Protein AF-A0A9J5ZIF2-F1 (afdb_monomer_lite)

Structure (mmCIF, N/CA/C/O backbone):
data_AF-A0A9J5ZIF2-F1
#
_entry.id   AF-A0A9J5ZIF2-F1
#
loop_
_atom_site.group_PDB
_atom_site.id
_atom_site.type_symbol
_atom_site.label_atom_id
_atom_site.l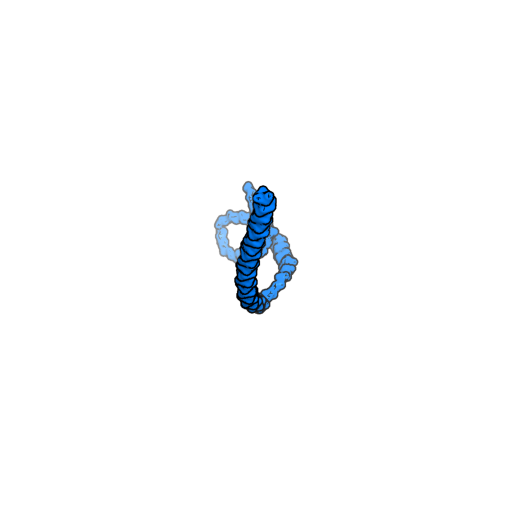abel_alt_id
_atom_site.label_comp_id
_atom_site.label_asym_id
_atom_site.label_entity_id
_atom_site.label_seq_id
_atom_site.pdbx_PDB_ins_code
_atom_site.Cartn_x
_atom_site.Cartn_y
_atom_site.Cartn_z
_atom_site.occupancy
_atom_site.B_iso_or_equiv
_atom_site.auth_seq_id
_atom_site.auth_comp_id
_atom_site.auth_asym_id
_atom_site.auth_atom_id
_atom_site.pdbx_PDB_model_num
ATOM 1 N N . MET A 1 1 ? -7.910 7.123 -54.414 1.00 37.56 1 MET A N 1
ATOM 2 C CA . MET A 1 1 ? -7.337 6.297 -53.331 1.00 37.56 1 MET A CA 1
ATOM 3 C C . MET A 1 1 ? -6.505 7.218 -52.455 1.00 37.56 1 MET A C 1
ATOM 5 O O . MET A 1 1 ? -5.539 7.770 -52.962 1.00 37.56 1 MET A O 1
ATOM 9 N N . ASN A 1 2 ? -6.906 7.454 -51.202 1.00 44.38 2 ASN A N 1
ATOM 10 C CA . ASN A 1 2 ? -6.062 8.171 -50.242 1.00 44.38 2 ASN A CA 1
ATOM 11 C C . ASN A 1 2 ? -4.959 7.213 -49.794 1.00 44.38 2 ASN A C 1
ATOM 13 O O . ASN A 1 2 ? -5.223 6.250 -49.080 1.00 44.38 2 ASN A O 1
ATOM 17 N N . MET A 1 3 ? -3.740 7.447 -50.268 1.00 46.25 3 MET A N 1
ATOM 18 C CA . MET A 1 3 ? -2.561 6.752 -49.776 1.00 46.25 3 MET A CA 1
ATOM 19 C C . MET A 1 3 ? -2.287 7.286 -48.367 1.00 46.25 3 MET A C 1
ATOM 21 O O . MET A 1 3 ? -2.096 8.488 -48.195 1.00 46.25 3 MET A O 1
ATOM 25 N N . PHE A 1 4 ? -2.328 6.427 -47.349 1.00 51.62 4 PHE A N 1
ATOM 26 C CA . PHE A 1 4 ? -1.866 6.798 -46.014 1.00 51.62 4 PHE A CA 1
ATOM 27 C C . PHE A 1 4 ? -0.354 7.001 -46.090 1.00 51.62 4 PHE A C 1
ATOM 29 O O . PHE A 1 4 ? 0.420 6.047 -46.037 1.00 51.62 4 PHE A O 1
ATOM 36 N N . THR A 1 5 ? 0.073 8.243 -46.295 1.00 53.16 5 THR A N 1
ATOM 37 C CA . THR A 1 5 ? 1.491 8.582 -46.335 1.00 53.16 5 THR A CA 1
ATOM 38 C C . THR A 1 5 ? 2.038 8.468 -44.919 1.00 53.16 5 THR A C 1
ATOM 40 O O . THR A 1 5 ? 1.765 9.310 -44.066 1.00 53.16 5 THR A O 1
ATOM 43 N N . ILE A 1 6 ? 2.788 7.401 -44.650 1.00 60.41 6 ILE A N 1
ATOM 44 C CA . ILE A 1 6 ? 3.542 7.263 -43.404 1.00 60.41 6 ILE A CA 1
ATOM 45 C C . ILE A 1 6 ? 4.641 8.331 -43.429 1.00 60.41 6 ILE A C 1
ATOM 47 O O . ILE A 1 6 ? 5.605 8.226 -44.187 1.00 60.41 6 ILE A O 1
ATOM 51 N N . THR A 1 7 ? 4.465 9.391 -42.643 1.00 67.44 7 THR A N 1
ATOM 52 C CA . THR A 1 7 ? 5.456 10.460 -42.490 1.00 67.44 7 THR A CA 1
ATOM 53 C C . THR A 1 7 ? 6.523 10.055 -41.473 1.00 67.44 7 THR A C 1
ATOM 55 O O . THR A 1 7 ? 6.299 9.196 -40.619 1.00 67.44 7 THR A O 1
ATOM 58 N N . ALA A 1 8 ? 7.693 10.696 -41.536 1.00 65.31 8 ALA A N 1
ATOM 59 C CA . ALA A 1 8 ? 8.746 10.521 -40.532 1.00 65.31 8 ALA A CA 1
ATOM 60 C C . ALA A 1 8 ? 8.245 10.772 -39.105 1.00 65.31 8 ALA A C 1
ATOM 62 O O . ALA A 1 8 ? 8.640 10.060 -38.186 1.00 65.31 8 ALA A O 1
ATOM 63 N N . ASP A 1 9 ? 7.368 11.761 -38.927 1.00 68.56 9 ASP A N 1
ATOM 64 C CA . ASP A 1 9 ? 6.835 12.113 -37.614 1.00 68.56 9 ASP A CA 1
ATOM 65 C C . ASP A 1 9 ? 5.982 10.974 -37.031 1.00 68.56 9 ASP A C 1
ATOM 67 O O . ASP A 1 9 ? 6.177 10.616 -35.870 1.00 68.56 9 ASP A O 1
ATOM 71 N N . ASN A 1 10 ? 5.161 10.312 -37.855 1.00 75.62 10 ASN A N 1
ATOM 72 C CA . ASN A 1 10 ? 4.365 9.155 -37.430 1.00 75.62 10 ASN A CA 1
ATOM 73 C C . ASN A 1 10 ? 5.257 7.962 -37.030 1.00 75.62 10 ASN A C 1
ATOM 75 O O . ASN A 1 10 ? 4.963 7.249 -36.075 1.00 75.62 10 ASN A O 1
ATOM 79 N N . VAL A 1 11 ? 6.373 7.743 -37.738 1.00 73.81 11 VAL A N 1
ATOM 80 C CA . VAL A 1 11 ? 7.336 6.672 -37.409 1.00 73.81 11 VAL A CA 1
ATOM 81 C C . VAL A 1 11 ? 8.081 6.975 -36.107 1.00 73.81 11 VAL A C 1
ATOM 83 O O . VAL A 1 11 ? 8.293 6.075 -35.299 1.00 73.81 11 VAL A O 1
ATOM 86 N N . ILE A 1 12 ? 8.459 8.235 -35.870 1.00 75.31 12 ILE A N 1
ATOM 87 C CA . ILE A 1 12 ? 9.118 8.658 -34.624 1.00 75.31 12 ILE A CA 1
ATOM 88 C C . ILE A 1 12 ? 8.183 8.486 -33.427 1.00 75.31 12 ILE A C 1
ATOM 90 O O . ILE A 1 12 ? 8.639 8.073 -32.364 1.00 75.31 12 ILE A O 1
ATOM 94 N N . GLU A 1 13 ? 6.905 8.829 -33.579 1.00 75.44 13 GLU A N 1
ATOM 95 C CA . GLU A 1 13 ? 5.902 8.677 -32.524 1.00 75.44 13 GLU A CA 1
ATOM 96 C C . GLU A 1 13 ? 5.736 7.205 -32.130 1.00 75.44 13 GLU A C 1
ATOM 98 O O . GLU A 1 13 ? 5.924 6.866 -30.964 1.00 75.44 13 GLU A O 1
ATOM 103 N N . LEU A 1 14 ? 5.569 6.315 -33.113 1.00 76.31 14 LEU A N 1
ATOM 104 C CA . LEU A 1 14 ? 5.506 4.870 -32.877 1.00 76.31 14 LEU A CA 1
ATOM 105 C C . LEU A 1 14 ? 6.790 4.322 -32.229 1.00 76.31 14 LEU A C 1
ATOM 107 O O . LEU A 1 14 ? 6.727 3.516 -31.306 1.00 76.31 14 LEU A O 1
ATOM 111 N N . LEU A 1 15 ? 7.972 4.781 -32.653 1.00 78.88 15 LEU A N 1
ATOM 112 C CA . LEU A 1 15 ? 9.259 4.331 -32.098 1.00 78.88 15 LEU A CA 1
ATOM 113 C C . LEU A 1 15 ? 9.547 4.829 -30.673 1.00 78.88 15 LEU A C 1
ATOM 115 O O . LEU A 1 15 ? 10.507 4.351 -30.061 1.00 78.88 15 LEU A O 1
ATOM 119 N N . LYS A 1 16 ? 8.774 5.787 -30.148 1.00 76.38 16 LYS A N 1
ATOM 120 C CA . LYS A 1 16 ? 8.827 6.174 -28.728 1.00 76.38 16 LYS A CA 1
ATOM 121 C C . LYS A 1 16 ? 8.012 5.241 -27.841 1.00 76.38 16 LYS A C 1
ATOM 123 O O . LYS A 1 16 ? 8.355 5.086 -26.676 1.00 76.38 16 LYS A O 1
ATOM 128 N N . GLU A 1 17 ? 6.954 4.642 -28.379 1.00 78.25 17 GLU A N 1
ATOM 129 C CA . GLU A 1 17 ? 6.082 3.720 -27.643 1.00 78.25 17 GLU A CA 1
ATOM 130 C C . GLU A 1 17 ? 6.654 2.294 -27.575 1.00 78.25 17 GLU A C 1
ATOM 132 O O . GLU A 1 17 ? 6.253 1.498 -26.727 1.00 78.25 17 GLU A O 1
ATOM 137 N N . VAL A 1 18 ? 7.634 1.964 -28.426 1.00 78.69 18 VAL A N 1
ATOM 138 C CA . VAL A 1 18 ? 8.348 0.679 -28.380 1.00 78.69 18 VAL A CA 1
ATOM 139 C C . VAL A 1 18 ? 9.359 0.674 -27.230 1.00 78.69 18 VAL A C 1
ATOM 141 O O . VAL A 1 18 ? 10.421 1.290 -27.315 1.00 78.69 18 VAL A O 1
ATOM 144 N N . THR A 1 19 ? 9.044 -0.070 -26.169 1.00 78.06 19 THR A N 1
ATOM 145 C CA . THR A 1 19 ? 9.886 -0.219 -24.969 1.00 78.06 19 THR A CA 1
ATOM 146 C C . THR A 1 19 ? 11.040 -1.214 -25.139 1.00 78.06 19 THR A C 1
ATOM 148 O O . THR A 1 19 ? 12.079 -1.061 -24.499 1.00 78.06 19 THR A O 1
ATOM 151 N N . ASP A 1 20 ? 10.901 -2.217 -26.012 1.00 83.75 20 ASP A N 1
ATOM 152 C CA . ASP A 1 20 ? 11.969 -3.175 -26.327 1.00 83.75 20 ASP A CA 1
ATOM 153 C C . ASP A 1 20 ? 12.996 -2.545 -27.280 1.00 83.75 20 ASP A C 1
ATOM 155 O O . ASP A 1 20 ? 12.731 -2.325 -28.466 1.00 83.75 20 ASP A O 1
ATOM 159 N N . ASN A 1 21 ? 14.202 -2.299 -26.767 1.00 79.88 21 ASN A N 1
ATOM 160 C CA . ASN A 1 21 ? 15.270 -1.667 -27.532 1.00 79.88 21 ASN A CA 1
ATOM 161 C C . ASN A 1 21 ? 15.778 -2.540 -28.698 1.00 79.88 21 ASN A C 1
ATOM 163 O O . ASN A 1 21 ? 16.152 -2.010 -29.739 1.00 79.88 21 ASN A O 1
ATOM 167 N N . THR A 1 22 ? 15.737 -3.871 -28.583 1.00 80.44 22 THR A N 1
ATOM 168 C CA . THR A 1 22 ? 16.138 -4.786 -29.669 1.00 80.44 22 THR A CA 1
ATOM 169 C C . THR A 1 22 ? 15.124 -4.753 -30.806 1.00 80.44 22 THR A C 1
ATOM 171 O O . THR A 1 22 ? 15.493 -4.742 -31.983 1.00 80.44 22 THR A O 1
ATOM 174 N N . LEU A 1 23 ? 13.834 -4.729 -30.470 1.00 80.88 23 LEU A N 1
ATOM 175 C CA . LEU A 1 23 ? 12.762 -4.590 -31.451 1.00 80.88 23 LEU A CA 1
ATOM 176 C C . LEU A 1 23 ? 12.806 -3.213 -32.126 1.00 80.88 23 LEU A C 1
ATOM 178 O O . LEU A 1 23 ? 12.692 -3.124 -33.348 1.00 80.88 23 LEU A O 1
ATOM 182 N N . ARG A 1 24 ? 13.041 -2.156 -31.344 1.00 82.62 24 ARG A N 1
ATOM 183 C CA . ARG A 1 24 ? 13.204 -0.779 -31.826 1.00 82.62 24 ARG A CA 1
ATOM 184 C C . ARG A 1 24 ? 14.343 -0.662 -32.841 1.00 82.62 24 ARG A C 1
ATOM 186 O O . ARG A 1 24 ? 14.127 -0.138 -33.932 1.00 82.62 24 ARG A O 1
ATOM 193 N N . GLU A 1 25 ? 15.509 -1.229 -32.539 1.00 76.31 25 GLU A N 1
ATOM 194 C CA . GLU A 1 25 ? 16.654 -1.275 -33.459 1.00 76.31 25 GLU A CA 1
ATOM 195 C C . GLU A 1 25 ? 16.358 -2.089 -34.725 1.00 76.31 25 GLU A C 1
ATOM 197 O O . GLU A 1 25 ? 16.703 -1.666 -35.827 1.00 76.31 25 GLU A O 1
ATOM 202 N N . LYS A 1 26 ? 15.645 -3.219 -34.618 1.00 76.88 26 LYS A N 1
ATOM 203 C CA . LYS A 1 26 ? 15.215 -3.998 -35.795 1.00 76.88 26 LYS A CA 1
ATOM 204 C C . LYS A 1 26 ? 14.271 -3.213 -36.704 1.00 76.88 26 LYS A C 1
ATOM 206 O O . LYS A 1 26 ? 14.391 -3.314 -37.921 1.00 76.88 26 LYS A O 1
ATOM 211 N N . ILE A 1 27 ? 13.350 -2.426 -36.146 1.00 76.62 27 ILE A N 1
ATOM 212 C CA . ILE A 1 27 ? 12.443 -1.574 -36.929 1.00 76.62 27 ILE A CA 1
ATOM 213 C C . ILE A 1 27 ? 13.236 -0.464 -37.625 1.00 76.62 27 ILE A C 1
ATOM 215 O O . ILE A 1 27 ? 13.055 -0.247 -38.823 1.00 76.62 27 ILE A O 1
ATOM 219 N N . ILE A 1 28 ? 14.168 0.184 -36.917 1.00 76.38 28 ILE A N 1
ATOM 220 C CA . ILE A 1 28 ? 15.076 1.175 -37.512 1.00 76.38 28 ILE A CA 1
ATOM 221 C C . ILE A 1 28 ? 15.888 0.531 -38.642 1.00 76.38 28 ILE A C 1
ATOM 223 O O . ILE A 1 28 ? 15.958 1.099 -39.729 1.00 76.38 28 ILE A O 1
ATOM 227 N N . GLN A 1 29 ? 16.433 -0.673 -38.447 1.00 74.00 29 GLN A N 1
ATOM 228 C CA . GLN A 1 29 ? 17.160 -1.431 -39.472 1.00 74.00 29 GLN A CA 1
ATOM 229 C C . GLN A 1 29 ? 16.292 -1.858 -40.655 1.00 74.00 29 GLN A C 1
ATOM 231 O O . GLN A 1 29 ? 16.770 -1.863 -41.779 1.00 74.00 29 GLN A O 1
ATOM 236 N N . LEU A 1 30 ? 15.022 -2.197 -40.456 1.00 71.50 30 LEU A N 1
ATOM 237 C CA . LEU A 1 30 ? 14.108 -2.531 -41.554 1.00 71.50 30 LEU A CA 1
ATOM 238 C C . LEU A 1 30 ? 13.766 -1.301 -42.401 1.00 71.50 30 LEU A C 1
ATOM 240 O O . LEU A 1 30 ? 13.695 -1.389 -43.626 1.00 71.50 30 LEU A O 1
ATOM 244 N N . VAL A 1 31 ? 13.604 -0.146 -41.752 1.00 65.25 31 VAL A N 1
ATOM 245 C CA . VAL A 1 31 ? 13.338 1.133 -42.422 1.00 65.25 31 VAL A CA 1
ATOM 246 C C . VAL A 1 31 ? 14.604 1.691 -43.094 1.00 65.25 31 VAL A C 1
ATOM 248 O O . VAL A 1 31 ? 14.513 2.292 -44.161 1.00 65.25 31 VAL A O 1
ATOM 251 N N . THR A 1 32 ? 15.793 1.464 -42.525 1.00 60.72 32 THR A N 1
ATOM 252 C CA . THR A 1 32 ? 17.089 1.939 -43.063 1.00 60.72 32 THR A CA 1
ATOM 253 C C . THR A 1 32 ? 17.734 0.959 -44.056 1.00 60.72 32 THR A C 1
ATOM 255 O O . THR A 1 32 ? 18.306 1.369 -45.066 1.00 60.72 32 THR A O 1
ATOM 258 N N . GLY A 1 33 ? 17.614 -0.343 -43.811 1.00 52.88 33 GLY A N 1
ATOM 259 C CA . GLY A 1 33 ? 18.297 -1.434 -44.513 1.00 52.88 33 GLY A CA 1
ATOM 260 C C . GLY A 1 33 ? 17.692 -1.820 -45.860 1.00 52.88 33 GLY A C 1
ATOM 261 O O . GLY A 1 33 ? 18.348 -2.495 -46.653 1.00 52.88 33 GLY A O 1
ATOM 262 N N . LYS A 1 34 ? 16.499 -1.319 -46.208 1.00 52.41 34 LYS A N 1
ATOM 263 C CA . LYS A 1 34 ? 15.941 -1.489 -47.564 1.00 52.41 34 LYS A CA 1
ATOM 264 C C . LYS A 1 34 ? 16.723 -0.706 -48.642 1.00 52.41 34 LYS A C 1
ATOM 266 O O . LYS A 1 34 ? 16.399 -0.799 -49.820 1.00 52.41 34 LYS A O 1
ATOM 271 N N . THR A 1 35 ? 17.792 0.005 -48.261 1.00 50.25 35 THR A N 1
ATOM 272 C CA . THR A 1 35 ? 18.757 0.643 -49.174 1.00 50.25 35 THR A CA 1
ATOM 273 C C . THR A 1 35 ? 20.017 -0.188 -49.448 1.00 50.25 35 THR A C 1
ATOM 275 O O . THR A 1 35 ? 20.875 0.247 -50.213 1.00 50.25 35 THR A O 1
ATOM 278 N N . SER A 1 36 ? 20.175 -1.388 -48.876 1.00 45.81 36 SER A N 1
ATOM 279 C CA . SER A 1 36 ? 21.374 -2.211 -49.106 1.00 45.81 36 SER A CA 1
ATOM 280 C C . SER A 1 36 ? 21.082 -3.713 -49.080 1.00 45.81 36 SER A C 1
ATOM 282 O O . SER A 1 36 ? 21.549 -4.447 -48.218 1.00 45.81 36 SER A O 1
ATOM 284 N N . SER A 1 37 ? 20.344 -4.200 -50.077 1.00 39.91 37 SER A N 1
ATOM 285 C CA . SER A 1 37 ? 20.519 -5.577 -50.552 1.00 39.91 37 SER A CA 1
ATOM 286 C C . SER A 1 37 ? 20.354 -5.613 -52.065 1.00 39.91 37 SER A C 1
ATOM 288 O O . SER A 1 37 ? 19.282 -5.861 -52.608 1.00 39.91 37 SER A O 1
ATOM 290 N N . SER A 1 38 ? 21.453 -5.321 -52.758 1.00 43.97 38 SER A N 1
ATOM 291 C CA . SER A 1 38 ? 21.664 -5.759 -54.133 1.00 43.97 38 SER A CA 1
ATOM 292 C C . SER A 1 38 ? 21.961 -7.260 -54.086 1.00 43.97 38 SER A C 1
ATOM 294 O O . SER A 1 38 ? 23.119 -7.675 -54.101 1.00 43.97 38 SER A O 1
ATOM 296 N N . THR A 1 39 ? 20.922 -8.087 -54.003 1.00 39.22 39 THR A N 1
ATOM 297 C CA . THR A 1 39 ? 21.018 -9.473 -54.466 1.00 39.22 39 THR A CA 1
ATOM 298 C C . THR A 1 39 ? 20.430 -9.529 -55.867 1.00 39.22 39 THR A C 1
ATOM 300 O O . THR A 1 39 ? 19.249 -9.278 -56.089 1.00 39.22 39 THR A O 1
ATOM 303 N N . SER A 1 40 ? 21.305 -9.785 -56.836 1.00 48.88 40 SER A N 1
ATOM 304 C CA . SER A 1 40 ? 20.964 -10.028 -58.232 1.00 48.88 40 SER A CA 1
ATOM 305 C C . SER A 1 40 ? 19.979 -11.198 -58.333 1.00 48.88 40 SER A C 1
ATOM 307 O O . SER A 1 40 ? 20.380 -12.355 -58.202 1.00 48.88 40 SER A O 1
ATOM 309 N N . ILE A 1 41 ? 18.703 -10.903 -58.575 1.00 38.66 41 ILE A N 1
ATOM 310 C CA . ILE A 1 41 ? 17.687 -11.881 -58.980 1.00 38.66 41 ILE A CA 1
ATOM 311 C C . ILE A 1 41 ? 17.203 -11.450 -60.369 1.00 38.66 41 ILE A C 1
ATOM 313 O O . ILE A 1 41 ? 16.861 -10.275 -60.545 1.00 38.66 41 ILE A O 1
ATOM 317 N N . PRO A 1 42 ? 17.236 -12.348 -61.373 1.00 41.97 42 PRO A N 1
ATOM 318 C CA . PRO A 1 42 ? 16.914 -12.000 -62.742 1.00 41.97 42 PRO A CA 1
ATOM 319 C C . PRO A 1 42 ? 15.457 -11.562 -62.831 1.00 41.97 42 PRO A C 1
ATOM 321 O O . PRO A 1 42 ? 14.545 -12.166 -62.270 1.00 41.97 42 PRO A O 1
ATOM 324 N N . SER A 1 43 ? 15.301 -10.450 -63.529 1.00 47.78 43 SER A N 1
ATOM 325 C CA . SER A 1 43 ? 14.070 -9.761 -63.854 1.00 47.78 43 SER A CA 1
ATOM 326 C C . SER A 1 43 ? 12.971 -10.702 -64.339 1.00 47.78 43 SER A C 1
ATOM 328 O O . SER A 1 43 ? 13.056 -11.201 -65.454 1.00 47.78 43 SER A O 1
ATOM 330 N N . ASP A 1 44 ? 11.899 -10.822 -63.559 1.00 44.91 44 ASP A N 1
ATOM 331 C CA . ASP A 1 44 ? 10.550 -10.804 -64.113 1.00 44.91 44 ASP A CA 1
ATOM 332 C C . ASP A 1 44 ? 9.522 -10.381 -63.056 1.00 44.91 44 ASP A C 1
ATOM 334 O O . ASP A 1 44 ? 9.507 -10.885 -61.937 1.00 44.91 44 ASP A O 1
ATOM 338 N N . LYS A 1 45 ? 8.650 -9.448 -63.458 1.00 44.41 45 LYS A N 1
ATOM 339 C CA . LYS A 1 45 ? 7.623 -8.711 -62.684 1.00 44.41 45 LYS A CA 1
ATOM 340 C C . LYS A 1 45 ? 8.109 -7.465 -61.937 1.00 44.41 45 LYS A C 1
ATOM 342 O O . LYS A 1 45 ? 8.367 -7.446 -60.738 1.00 44.41 45 LYS A O 1
ATOM 347 N N . LYS A 1 46 ? 8.095 -6.356 -62.684 1.00 49.94 46 LYS A N 1
ATOM 348 C CA . LYS A 1 46 ? 8.070 -4.987 -62.160 1.00 49.94 46 LYS A CA 1
ATOM 349 C C . LYS A 1 46 ? 6.809 -4.765 -61.315 1.00 49.94 46 LYS A C 1
ATOM 351 O O . LYS A 1 46 ? 5.749 -4.480 -61.864 1.00 49.94 46 LYS A O 1
ATOM 356 N N . VAL A 1 47 ? 6.938 -4.821 -59.994 1.00 43.53 47 VAL A N 1
ATOM 357 C CA . VAL A 1 47 ? 6.089 -4.024 -59.102 1.00 43.53 47 VAL A CA 1
ATOM 358 C C . VAL A 1 47 ? 6.843 -2.719 -58.892 1.00 43.53 47 VAL A C 1
ATOM 360 O O . VAL A 1 47 ? 7.913 -2.705 -58.288 1.00 43.53 47 VAL A O 1
ATOM 363 N N . LYS A 1 48 ? 6.348 -1.637 -59.498 1.00 44.56 48 LYS A N 1
ATOM 364 C CA . LYS A 1 48 ? 6.861 -0.292 -59.238 1.00 44.56 48 LYS A CA 1
ATOM 365 C C . LYS A 1 48 ? 6.464 0.082 -57.812 1.00 44.56 48 LYS A C 1
ATOM 367 O O . LYS A 1 48 ? 5.309 0.408 -57.562 1.00 44.56 48 LYS A O 1
ATOM 372 N N . ASP A 1 49 ? 7.405 -0.052 -56.887 1.00 45.38 49 ASP A N 1
ATOM 373 C CA . ASP A 1 49 ? 7.267 0.434 -55.517 1.00 45.38 49 ASP A CA 1
ATOM 374 C C . ASP A 1 49 ? 7.548 1.950 -55.556 1.00 45.38 49 ASP A C 1
ATOM 376 O O . ASP A 1 49 ? 8.685 2.393 -55.415 1.00 45.38 49 ASP A O 1
ATOM 380 N N . ASP A 1 50 ? 6.516 2.748 -55.865 1.00 39.94 50 ASP A N 1
ATOM 381 C CA . ASP A 1 50 ? 6.557 4.219 -56.006 1.00 39.94 50 ASP A CA 1
ATOM 382 C C . ASP A 1 50 ? 6.709 4.955 -54.652 1.00 39.94 50 ASP A C 1
ATOM 384 O O . ASP A 1 50 ? 6.287 6.101 -54.486 1.00 39.94 50 ASP A O 1
ATOM 388 N N . PHE A 1 51 ? 7.342 4.336 -53.656 1.00 47.44 51 PHE A N 1
ATOM 389 C CA . PHE A 1 51 ? 7.668 5.000 -52.398 1.00 47.44 51 PHE A CA 1
ATOM 390 C C . PHE A 1 51 ? 9.088 5.564 -52.458 1.00 47.44 51 PHE A C 1
ATOM 392 O O . PHE A 1 51 ? 10.052 4.971 -51.976 1.00 47.44 51 PHE A O 1
ATOM 399 N N . ASN A 1 52 ? 9.209 6.756 -53.047 1.00 45.41 52 ASN A N 1
ATOM 400 C CA . ASN A 1 52 ? 10.398 7.598 -52.921 1.00 45.41 52 ASN A CA 1
ATOM 401 C C . ASN A 1 52 ? 10.549 8.067 -51.462 1.00 45.41 52 ASN A C 1
ATOM 403 O O . ASN A 1 52 ? 10.156 9.177 -51.099 1.00 45.41 52 ASN A O 1
ATOM 407 N N . TYR A 1 53 ? 11.122 7.221 -50.606 1.00 50.28 53 TYR A N 1
ATOM 408 C CA . TYR A 1 53 ? 11.607 7.641 -49.297 1.00 50.28 53 TYR A CA 1
ATOM 409 C C . TYR A 1 53 ? 12.837 8.523 -49.505 1.00 50.28 53 TYR A C 1
ATOM 411 O O . TYR A 1 53 ? 13.938 8.048 -49.770 1.00 50.28 53 TYR A O 1
ATOM 419 N N . SER A 1 54 ? 12.628 9.836 -49.437 1.00 50.59 54 SER A N 1
ATOM 420 C CA . SER A 1 54 ? 13.696 10.813 -49.614 1.00 50.59 54 SER A CA 1
ATOM 421 C C . SER A 1 54 ? 14.744 10.651 -48.494 1.00 50.59 54 SER A C 1
ATOM 423 O O . SER A 1 54 ? 14.369 10.733 -47.321 1.00 50.59 54 SER A O 1
ATOM 425 N N . PRO A 1 55 ? 16.045 10.465 -48.800 1.00 55.09 55 PRO A N 1
ATOM 426 C CA . PRO A 1 55 ? 17.120 10.310 -47.804 1.00 55.09 55 PRO A CA 1
ATOM 427 C C . PRO A 1 55 ? 17.174 11.433 -46.749 1.00 55.09 55 PRO A C 1
ATOM 429 O O . PRO A 1 55 ? 17.648 11.236 -45.632 1.00 55.09 55 PRO A O 1
ATOM 432 N N . LEU A 1 56 ? 16.624 12.604 -47.084 1.00 52.53 56 LEU A N 1
ATOM 433 C CA . LEU A 1 56 ? 16.464 13.765 -46.204 1.00 52.53 56 LEU A CA 1
ATOM 434 C C . LEU A 1 56 ? 15.528 13.521 -45.006 1.00 52.53 56 LEU A C 1
ATOM 436 O O . LEU A 1 56 ? 15.802 14.027 -43.918 1.00 5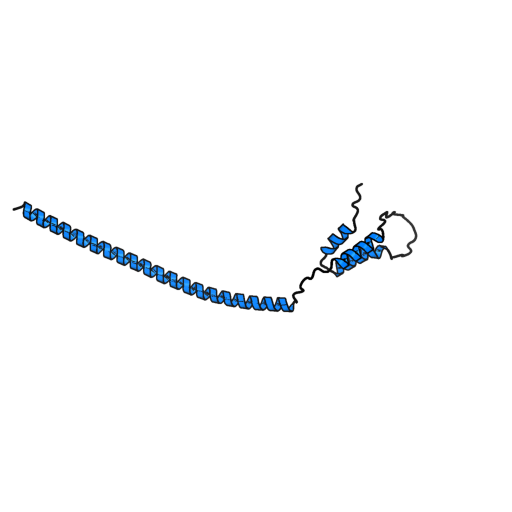2.53 56 LEU A O 1
ATOM 440 N N . LEU A 1 57 ? 14.461 12.727 -45.169 1.00 58.84 57 LEU A N 1
ATOM 441 C CA . LEU A 1 57 ? 13.561 12.355 -44.065 1.00 58.84 57 LEU A CA 1
ATOM 442 C C . LEU A 1 57 ? 14.277 11.450 -43.054 1.00 58.84 57 LEU A C 1
ATOM 444 O O . LEU A 1 57 ? 14.055 11.570 -41.854 1.00 58.84 57 LEU A O 1
ATOM 448 N N . LEU A 1 58 ? 15.177 10.587 -43.528 1.00 60.16 58 LEU A N 1
ATOM 449 C CA . LEU A 1 58 ? 15.882 9.603 -42.706 1.00 60.16 58 LEU A CA 1
ATOM 450 C C . LEU A 1 58 ? 16.888 10.257 -41.747 1.00 60.16 58 LEU A C 1
ATOM 452 O O . LEU A 1 58 ? 16.912 9.951 -40.555 1.00 60.16 58 LEU A O 1
ATOM 456 N N . VAL A 1 59 ? 17.670 11.215 -42.252 1.00 63.62 59 VAL A N 1
ATOM 457 C CA . VAL A 1 59 ? 18.606 12.009 -41.438 1.00 63.62 59 VAL A CA 1
ATOM 458 C C . VAL A 1 59 ? 17.845 12.889 -40.442 1.00 63.62 59 VAL A C 1
ATOM 460 O O . VAL A 1 59 ? 18.260 13.022 -39.291 1.00 63.62 59 VAL A O 1
ATOM 463 N N . GLN A 1 60 ? 16.690 13.438 -40.840 1.00 64.31 60 GLN A N 1
ATOM 464 C CA . GLN A 1 60 ? 15.814 14.171 -39.921 1.00 64.31 60 GLN A CA 1
ATOM 465 C C . GLN A 1 60 ? 15.281 13.291 -38.788 1.00 64.31 60 GLN A C 1
ATOM 467 O O . GLN A 1 60 ? 15.275 13.746 -37.645 1.00 64.31 60 GLN A O 1
ATOM 472 N N . VAL A 1 61 ? 14.869 12.052 -39.075 1.00 66.75 61 VAL A N 1
ATOM 473 C CA . VAL A 1 61 ? 14.409 11.096 -38.055 1.00 66.75 61 VAL A CA 1
ATOM 474 C C . VAL A 1 61 ? 15.527 10.790 -37.067 1.00 66.75 61 VAL A C 1
ATOM 476 O O . VAL A 1 61 ? 15.323 10.945 -35.866 1.00 66.75 61 VAL A O 1
ATOM 479 N N . HIS A 1 62 ? 16.716 10.429 -37.554 1.00 66.50 62 HIS A N 1
ATOM 480 C CA . HIS A 1 62 ? 17.845 10.073 -36.695 1.00 66.50 62 HIS A CA 1
ATOM 481 C C . HIS A 1 62 ? 18.290 11.246 -35.804 1.00 66.50 62 HIS A C 1
ATOM 483 O O . HIS A 1 62 ? 18.405 11.097 -34.586 1.00 66.50 62 HIS A O 1
ATOM 489 N N . ASN A 1 63 ? 18.423 12.446 -36.378 1.00 66.94 63 ASN A N 1
ATOM 490 C CA . ASN A 1 63 ? 18.824 13.643 -35.635 1.00 66.94 63 ASN A CA 1
ATOM 491 C C . ASN A 1 63 ? 17.764 14.080 -34.607 1.00 66.94 63 ASN A C 1
ATOM 493 O O . ASN A 1 63 ? 18.108 14.515 -33.506 1.00 66.94 63 ASN A O 1
ATOM 497 N N . ARG A 1 64 ? 16.466 13.952 -34.926 1.00 64.56 64 ARG A N 1
ATOM 498 C CA . ARG A 1 64 ? 15.363 14.259 -33.992 1.00 64.56 64 ARG A CA 1
ATOM 499 C C . ARG A 1 64 ? 15.215 13.218 -32.886 1.00 64.56 64 ARG A C 1
ATOM 501 O O . ARG A 1 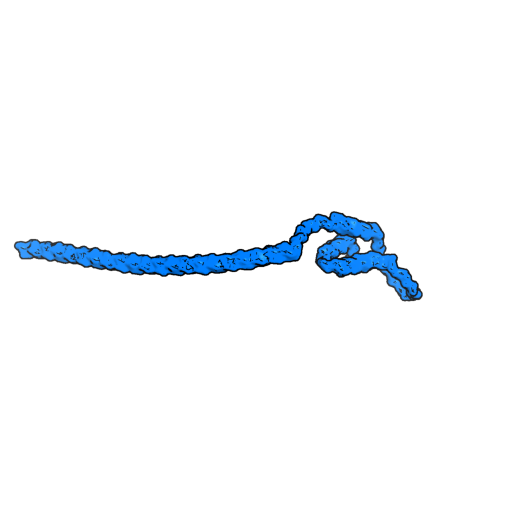64 ? 14.820 13.578 -31.780 1.00 64.56 64 ARG A O 1
ATOM 508 N N . LEU A 1 65 ? 15.511 11.953 -33.175 1.00 63.19 65 LEU A N 1
ATOM 509 C CA . LEU A 1 65 ? 15.480 10.879 -32.187 1.00 63.19 65 LEU A CA 1
ATOM 510 C C . LEU A 1 65 ? 16.641 11.024 -31.194 1.00 63.19 65 LEU A C 1
ATOM 512 O O . LEU A 1 65 ? 16.416 10.954 -29.991 1.00 63.19 65 LEU A O 1
ATOM 516 N N . SER A 1 66 ? 17.846 11.315 -31.696 1.00 64.94 66 SER A N 1
ATOM 517 C CA . SER A 1 66 ? 19.051 11.517 -30.882 1.00 64.94 66 SER A CA 1
ATOM 518 C C . SER A 1 66 ? 18.962 12.772 -29.998 1.00 64.94 66 SER A C 1
ATOM 520 O O . SER A 1 66 ? 19.249 12.707 -28.807 1.00 64.94 66 SER A O 1
ATOM 522 N N . SER A 1 67 ? 18.469 13.899 -30.527 1.00 58.03 67 SER A N 1
ATOM 523 C CA . SER A 1 67 ? 18.358 15.164 -29.771 1.00 58.03 67 SER A CA 1
ATOM 524 C C . SER A 1 67 ? 17.219 15.218 -28.743 1.00 58.03 67 SER A C 1
ATOM 526 O O . SER A 1 67 ? 17.228 16.086 -27.874 1.00 58.03 67 SER A O 1
ATOM 528 N N . LYS A 1 68 ? 16.231 14.313 -28.819 1.00 55.19 68 LYS A N 1
ATOM 529 C CA . LYS A 1 68 ? 15.128 14.214 -27.841 1.00 55.19 68 LYS A CA 1
ATOM 530 C C . LYS A 1 68 ? 15.357 13.150 -26.766 1.00 55.19 68 LYS A C 1
ATOM 532 O O . LYS A 1 68 ? 14.532 13.029 -25.864 1.00 55.19 68 LYS A O 1
ATOM 537 N N . GLN A 1 69 ? 16.468 12.416 -26.824 1.00 50.28 69 GLN A N 1
ATOM 538 C CA . GLN A 1 69 ? 16.841 11.386 -25.853 1.00 50.28 69 GLN A CA 1
ATOM 539 C C . GLN A 1 69 ? 17.563 11.971 -24.623 1.00 50.28 69 GLN A C 1
ATOM 541 O O . GLN A 1 69 ? 18.441 11.341 -24.049 1.00 50.28 69 GLN A O 1
ATOM 546 N N . THR A 1 70 ? 17.173 13.173 -24.197 1.00 47.06 70 THR A N 1
ATOM 547 C CA . THR A 1 70 ? 17.548 13.742 -22.895 1.00 47.06 70 THR A CA 1
ATOM 548 C C . THR A 1 70 ? 16.298 13.873 -22.032 1.00 47.06 70 THR A C 1
ATOM 550 O O . THR A 1 70 ? 16.013 14.922 -21.463 1.00 47.06 70 THR A O 1
ATOM 553 N N . MET A 1 71 ? 15.503 12.807 -21.955 1.00 43.34 71 MET A N 1
ATOM 554 C CA . MET A 1 71 ? 14.672 12.618 -20.775 1.00 43.34 71 MET A CA 1
ATOM 555 C C . MET A 1 71 ? 15.599 11.984 -19.748 1.00 43.34 71 MET A C 1
ATOM 557 O O . MET A 1 71 ? 15.911 10.801 -19.849 1.00 43.34 71 MET A O 1
ATOM 561 N N . VAL A 1 72 ? 16.105 12.803 -18.824 1.00 49.50 72 VAL A N 1
ATOM 562 C CA . VAL A 1 72 ? 16.767 12.322 -17.609 1.00 49.50 72 VAL A CA 1
ATOM 563 C C . VAL A 1 72 ? 15.690 11.591 -16.815 1.00 49.50 72 VAL A C 1
ATOM 565 O O . VAL A 1 72 ? 15.001 12.173 -15.982 1.00 49.50 72 VAL A O 1
ATOM 568 N N . ILE A 1 73 ? 15.478 10.322 -17.148 1.00 53.72 73 ILE A N 1
ATOM 569 C CA . ILE A 1 73 ? 14.931 9.366 -16.204 1.00 53.72 73 ILE A CA 1
ATOM 570 C C . ILE A 1 73 ? 16.020 9.318 -15.138 1.00 53.72 73 ILE A C 1
ATOM 572 O O . ILE A 1 73 ? 17.161 8.970 -15.432 1.00 53.72 73 ILE A O 1
ATOM 576 N N . GLN A 1 74 ? 15.733 9.830 -13.941 1.00 53.50 74 GLN A N 1
ATOM 577 C CA . GLN A 1 74 ? 16.579 9.509 -12.802 1.00 53.50 74 GLN A CA 1
ATOM 578 C C . GLN A 1 74 ? 16.495 7.993 -12.672 1.00 53.50 74 GLN A C 1
ATOM 580 O O . GLN A 1 74 ? 15.476 7.471 -12.220 1.00 53.50 74 GLN A O 1
ATOM 585 N N . ASP A 1 75 ? 17.516 7.308 -13.178 1.00 56.22 75 ASP A N 1
ATOM 586 C CA . ASP A 1 75 ? 17.666 5.869 -13.065 1.00 56.22 75 ASP A CA 1
ATOM 587 C C . ASP A 1 75 ? 17.844 5.571 -11.575 1.00 56.22 75 ASP A C 1
ATOM 589 O O . ASP A 1 75 ? 18.955 5.553 -11.050 1.00 56.22 75 ASP A O 1
ATOM 593 N N . THR A 1 76 ? 16.726 5.422 -10.864 1.00 66.31 76 THR A N 1
ATOM 594 C CA . THR A 1 76 ? 16.719 4.790 -9.549 1.00 66.31 76 THR A CA 1
ATOM 595 C C . THR A 1 76 ? 17.276 3.398 -9.775 1.00 66.31 76 THR A C 1
ATOM 597 O O . THR A 1 76 ? 16.722 2.607 -10.544 1.00 66.31 76 THR A O 1
ATOM 600 N N . SER A 1 77 ? 18.440 3.127 -9.186 1.00 82.31 77 SER A N 1
ATOM 601 C CA . SER A 1 77 ? 19.088 1.839 -9.355 1.00 82.31 77 SER A CA 1
ATOM 602 C C . SER A 1 77 ? 18.166 0.752 -8.811 1.00 82.31 77 SER A C 1
ATOM 604 O O . SER A 1 77 ? 17.394 0.967 -7.873 1.00 82.31 77 SER A O 1
ATOM 606 N N . PHE A 1 78 ? 18.281 -0.457 -9.355 1.00 85.06 78 PHE A N 1
ATOM 607 C CA . PHE A 1 78 ? 17.641 -1.626 -8.759 1.00 85.06 78 PHE A CA 1
ATOM 608 C C . PHE A 1 78 ? 17.999 -1.767 -7.267 1.00 85.06 78 PHE A C 1
ATOM 610 O O . PHE A 1 78 ? 17.159 -2.178 -6.467 1.00 85.06 78 PHE A O 1
ATOM 617 N N . ASP A 1 79 ? 19.217 -1.374 -6.884 1.00 87.44 79 ASP A N 1
ATOM 618 C CA . ASP A 1 79 ? 19.660 -1.367 -5.489 1.00 87.44 79 ASP A CA 1
ATOM 619 C C . ASP A 1 79 ? 18.949 -0.298 -4.643 1.00 87.44 79 ASP A C 1
ATOM 621 O O . ASP A 1 79 ? 18.600 -0.576 -3.494 1.00 87.44 79 ASP A O 1
ATOM 625 N N . ASP A 1 80 ? 18.654 0.874 -5.213 1.00 88.38 80 ASP A N 1
ATOM 626 C CA . ASP A 1 80 ? 17.908 1.940 -4.531 1.00 88.38 80 ASP A CA 1
ATOM 627 C C . ASP A 1 80 ? 16.462 1.500 -4.279 1.00 88.38 80 ASP A C 1
ATOM 629 O O . ASP A 1 80 ? 15.966 1.578 -3.155 1.00 88.38 80 ASP A O 1
ATOM 633 N N . LEU A 1 81 ? 15.816 0.932 -5.303 1.00 90.94 81 LEU A N 1
ATOM 634 C CA . LEU A 1 81 ? 14.463 0.378 -5.203 1.00 90.94 81 LEU A CA 1
ATOM 635 C C . LEU A 1 81 ? 14.395 -0.762 -4.186 1.00 90.94 81 LEU A C 1
ATOM 637 O O . LEU A 1 81 ? 13.443 -0.872 -3.415 1.00 90.94 81 LEU A O 1
ATOM 641 N N . LYS A 1 82 ? 15.416 -1.621 -4.155 1.00 94.12 82 LYS A N 1
ATOM 642 C CA . LYS A 1 82 ? 15.522 -2.696 -3.168 1.00 94.12 82 LYS A CA 1
ATOM 643 C C . LYS A 1 82 ? 15.647 -2.140 -1.748 1.00 94.12 82 LYS A C 1
ATOM 645 O O . LYS A 1 82 ? 15.009 -2.677 -0.842 1.00 94.12 82 LYS A O 1
ATOM 650 N N . GLY A 1 83 ? 16.435 -1.081 -1.559 1.00 94.19 83 GLY A N 1
ATOM 651 C CA . GLY A 1 83 ? 16.558 -0.377 -0.284 1.00 94.19 83 GLY A CA 1
ATOM 652 C C . GLY A 1 83 ? 15.235 0.243 0.167 1.00 94.19 83 GLY A C 1
ATOM 653 O O . GLY A 1 83 ? 14.813 0.035 1.304 1.00 94.19 83 GLY A O 1
ATOM 654 N N . GLU A 1 84 ? 14.537 0.928 -0.739 1.00 94.19 84 GLU A N 1
ATOM 655 C CA . GLU A 1 84 ? 13.234 1.541 -0.470 1.00 94.19 84 GLU A CA 1
ATOM 656 C C . GLU A 1 84 ? 12.169 0.492 -0.118 1.00 94.19 84 GLU A C 1
ATOM 658 O O . GLU A 1 84 ? 11.426 0.657 0.850 1.00 94.19 84 GLU A O 1
ATOM 663 N N . ILE A 1 85 ? 12.140 -0.640 -0.828 1.00 95.81 85 ILE A N 1
ATOM 664 C CA . ILE A 1 85 ? 11.242 -1.760 -0.516 1.00 95.81 85 ILE A CA 1
ATOM 665 C C . ILE A 1 85 ? 11.499 -2.305 0.892 1.00 95.81 85 ILE A C 1
ATOM 667 O O . ILE A 1 85 ? 10.546 -2.625 1.604 1.00 95.81 85 ILE A O 1
ATOM 671 N N . GLU A 1 86 ? 12.760 -2.442 1.302 1.00 96.50 86 GLU A N 1
ATOM 672 C CA . GLU A 1 86 ? 13.077 -2.960 2.633 1.00 96.50 86 GLU A CA 1
ATOM 673 C C . GLU A 1 86 ? 12.690 -1.961 3.729 1.00 96.50 86 GLU A C 1
ATOM 675 O O . GLU A 1 86 ? 12.025 -2.343 4.693 1.00 96.50 86 GLU A O 1
ATOM 680 N N . HIS A 1 87 ? 12.973 -0.672 3.524 1.00 97.12 87 HIS A N 1
ATOM 681 C CA . HIS A 1 87 ? 12.521 0.397 4.414 1.00 97.12 87 HIS A CA 1
ATOM 682 C C . HIS A 1 87 ? 10.990 0.401 4.574 1.00 97.12 87 HIS A C 1
ATOM 684 O O . HIS A 1 87 ? 10.468 0.398 5.690 1.00 97.12 87 HIS A O 1
ATOM 690 N N . LEU A 1 88 ? 10.247 0.319 3.465 1.00 98.12 88 LEU A N 1
ATOM 691 C CA . LEU A 1 88 ? 8.782 0.280 3.488 1.00 98.12 88 LEU A CA 1
ATOM 692 C C . LEU A 1 88 ? 8.238 -0.946 4.237 1.00 98.12 88 LEU A C 1
ATOM 694 O O . LEU A 1 88 ? 7.221 -0.849 4.929 1.00 98.12 88 LEU A O 1
ATOM 698 N N . LYS A 1 89 ? 8.898 -2.109 4.151 1.00 97.94 89 LYS A N 1
ATOM 699 C CA . LYS A 1 89 ? 8.502 -3.290 4.941 1.00 97.94 89 LYS A CA 1
ATOM 700 C C . LYS A 1 89 ? 8.661 -3.052 6.439 1.00 97.94 89 LYS A C 1
ATOM 702 O O . LYS A 1 89 ? 7.783 -3.457 7.209 1.00 97.94 89 LYS A O 1
ATOM 707 N N . GLU A 1 90 ? 9.760 -2.430 6.857 1.00 97.31 90 GLU A N 1
ATOM 708 C CA . GLU A 1 90 ? 9.999 -2.093 8.262 1.00 97.31 90 GLU A CA 1
ATOM 709 C C . GLU A 1 90 ? 8.961 -1.092 8.776 1.00 97.31 90 GLU A C 1
ATOM 711 O O . GLU A 1 90 ? 8.376 -1.298 9.844 1.00 97.31 90 GLU A O 1
ATOM 716 N N . GLU A 1 91 ? 8.639 -0.077 7.977 1.00 97.94 91 GLU A N 1
ATOM 717 C CA . GLU A 1 91 ? 7.624 0.919 8.310 1.00 97.94 91 GLU A CA 1
ATOM 718 C C . GLU A 1 91 ? 6.224 0.295 8.437 1.00 97.94 91 GLU A C 1
ATOM 720 O O . GLU A 1 91 ? 5.519 0.525 9.423 1.00 97.94 91 GLU A O 1
ATOM 725 N N . ILE A 1 92 ? 5.842 -0.602 7.520 1.00 98.12 92 ILE A N 1
ATOM 726 C CA . ILE A 1 92 ? 4.589 -1.369 7.618 1.00 98.12 92 ILE A CA 1
ATOM 727 C C . ILE A 1 92 ? 4.557 -2.211 8.899 1.00 98.12 92 ILE A C 1
ATOM 729 O O . ILE A 1 92 ? 3.516 -2.306 9.559 1.00 98.12 92 ILE A O 1
ATOM 733 N N . LYS A 1 93 ? 5.676 -2.843 9.270 1.00 98.00 93 LYS A N 1
ATOM 734 C CA . LYS A 1 93 ? 5.770 -3.641 10.500 1.00 98.00 93 LYS A CA 1
ATOM 735 C C . LYS A 1 93 ? 5.571 -2.765 11.738 1.00 98.00 93 LYS A C 1
ATOM 737 O O . LYS A 1 93 ? 4.795 -3.138 12.621 1.00 98.00 93 LYS A O 1
ATOM 742 N N . PHE A 1 94 ? 6.210 -1.599 11.776 1.00 97.38 94 PHE A N 1
ATOM 743 C CA . PHE A 1 94 ? 6.054 -0.623 12.853 1.00 97.38 94 PHE A CA 1
ATOM 744 C C . PHE A 1 94 ? 4.609 -0.111 12.960 1.00 97.38 94 PHE A C 1
ATOM 746 O O . PHE A 1 94 ? 4.014 -0.123 14.041 1.00 97.38 94 PHE A O 1
ATOM 753 N N . LEU A 1 95 ? 3.993 0.252 11.833 1.00 98.00 95 LEU A N 1
ATOM 754 C CA . LEU A 1 95 ? 2.604 0.713 11.785 1.00 98.00 95 LEU A CA 1
ATOM 755 C C . LEU A 1 95 ? 1.618 -0.353 12.276 1.00 98.00 95 LEU A C 1
ATOM 757 O O . LEU A 1 95 ? 0.712 -0.040 13.051 1.00 98.00 95 LEU A O 1
ATOM 761 N N . LYS A 1 96 ? 1.814 -1.623 11.900 1.00 97.31 96 LYS A N 1
ATOM 762 C CA . LYS A 1 96 ? 0.996 -2.741 12.401 1.00 97.31 96 LYS A CA 1
ATOM 763 C C . LYS A 1 96 ? 1.085 -2.883 13.917 1.00 97.31 96 LYS A C 1
ATOM 765 O O . LYS A 1 96 ? 0.063 -3.075 14.574 1.00 97.31 96 LYS A O 1
ATOM 770 N N . GLN A 1 97 ? 2.283 -2.760 14.483 1.00 96.94 97 GLN A N 1
ATOM 771 C CA . GLN A 1 97 ? 2.464 -2.809 15.932 1.00 96.94 97 GLN A CA 1
ATOM 772 C C . GLN A 1 97 ? 1.746 -1.644 16.627 1.00 96.94 97 GLN A C 1
ATOM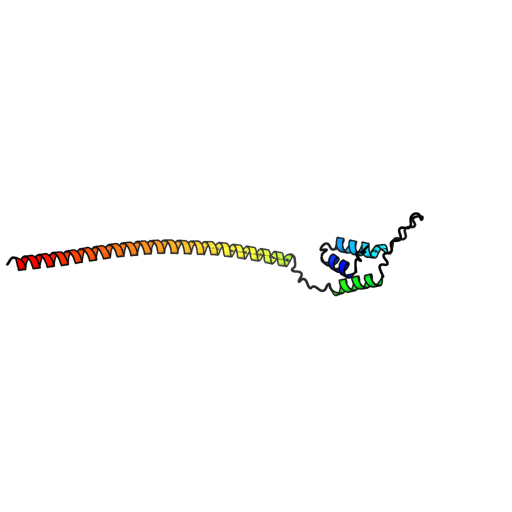 774 O O . GLN A 1 97 ? 1.042 -1.855 17.616 1.00 96.94 97 GLN A O 1
ATOM 779 N N . ASN A 1 98 ? 1.855 -0.432 16.082 1.00 96.94 98 ASN A N 1
ATOM 780 C CA . ASN A 1 98 ? 1.149 0.731 16.616 1.00 96.94 98 ASN A CA 1
ATOM 781 C C . ASN A 1 98 ? -0.370 0.569 16.550 1.00 96.94 98 ASN A C 1
ATOM 783 O O . ASN A 1 98 ? -1.059 0.903 17.513 1.00 96.94 98 ASN A O 1
ATOM 787 N N . HIS A 1 99 ? -0.900 0.013 15.460 1.00 97.06 99 HIS A N 1
ATOM 788 C CA . HIS A 1 99 ? -2.327 -0.262 15.330 1.00 97.06 99 HIS A CA 1
ATOM 789 C C . HIS A 1 99 ? -2.838 -1.171 16.459 1.00 97.06 99 HIS A C 1
ATOM 791 O O . HIS A 1 99 ? -3.823 -0.829 17.110 1.00 97.06 99 HIS A O 1
ATOM 797 N N . ILE A 1 100 ? -2.108 -2.243 16.786 1.00 96.31 100 ILE A N 1
ATOM 798 C CA . ILE A 1 100 ? -2.440 -3.137 17.911 1.00 96.31 100 ILE A CA 1
ATOM 799 C C . ILE A 1 100 ? -2.487 -2.366 19.242 1.00 96.31 100 ILE A C 1
ATOM 801 O O . ILE A 1 100 ? -3.397 -2.559 20.054 1.00 96.31 100 ILE A O 1
ATOM 805 N N . ILE A 1 101 ? -1.529 -1.463 19.474 1.00 96.62 101 ILE A N 1
ATOM 806 C CA . ILE A 1 101 ? -1.493 -0.630 20.686 1.00 96.62 101 ILE A CA 1
ATOM 807 C C . ILE A 1 101 ? -2.726 0.281 20.749 1.00 96.62 101 ILE A C 1
ATOM 809 O O . ILE A 1 101 ? -3.365 0.392 21.803 1.00 96.62 101 ILE A O 1
ATOM 813 N N . TYR A 1 102 ? -3.078 0.932 19.640 1.00 96.25 102 TYR A N 1
ATOM 814 C CA . TYR A 1 102 ? -4.247 1.806 19.578 1.00 96.25 102 TYR A CA 1
ATOM 815 C C . TYR A 1 102 ? -5.554 1.041 19.769 1.00 96.25 102 TYR A C 1
ATOM 817 O O . TYR A 1 102 ? -6.393 1.493 20.549 1.00 96.25 102 TYR A O 1
ATOM 825 N N . ASP A 1 103 ? -5.699 -0.136 19.169 1.00 96.50 103 ASP A N 1
ATOM 826 C CA . ASP A 1 103 ? -6.869 -0.998 19.345 1.00 96.50 103 ASP A CA 1
ATOM 827 C C . ASP A 1 103 ? -7.043 -1.431 20.802 1.00 96.50 103 ASP A C 1
ATOM 829 O O . ASP A 1 103 ? -8.147 -1.362 21.360 1.00 96.50 103 ASP A O 1
ATOM 833 N N . HIS A 1 104 ? -5.947 -1.788 21.479 1.00 96.50 104 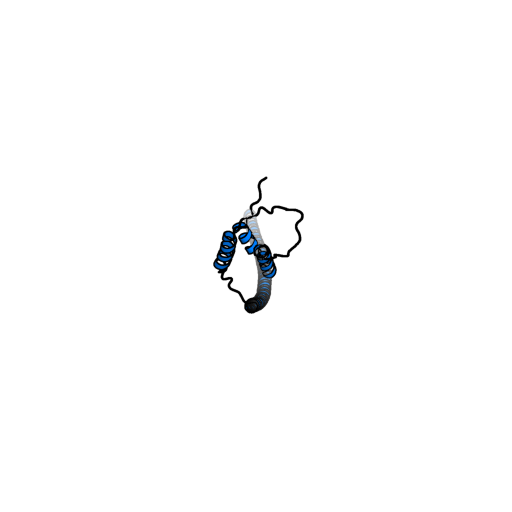HIS A N 1
ATOM 834 C CA . HIS A 1 104 ? -5.996 -2.104 22.902 1.00 96.50 104 HIS A CA 1
ATOM 835 C C . HIS A 1 104 ? -6.424 -0.883 23.733 1.00 96.50 104 HIS A C 1
ATOM 837 O O . HIS A 1 104 ? -7.233 -1.007 24.665 1.00 96.50 104 HIS A O 1
ATOM 843 N N . ARG A 1 105 ? -5.894 0.310 23.435 1.00 96.06 105 ARG A N 1
ATOM 844 C CA . ARG A 1 105 ? -6.282 1.550 24.132 1.00 96.06 105 ARG A CA 1
ATOM 845 C C . ARG A 1 105 ? -7.751 1.889 23.890 1.00 96.06 105 ARG A C 1
ATOM 847 O O . ARG A 1 105 ? -8.456 2.219 24.843 1.00 96.06 105 ARG A O 1
ATOM 854 N N . LEU A 1 106 ? -8.220 1.756 22.654 1.00 95.38 106 LEU A N 1
ATOM 855 C CA . LEU A 1 106 ? -9.604 2.003 22.265 1.00 95.38 106 LEU A CA 1
ATOM 856 C C . LEU A 1 106 ? -10.560 1.050 22.985 1.00 95.38 106 LEU A C 1
ATOM 858 O O . LEU A 1 106 ? -11.561 1.491 23.546 1.00 95.38 106 LEU A O 1
ATOM 862 N N . THR A 1 107 ? -10.223 -0.238 23.031 1.00 93.88 107 THR A N 1
ATOM 863 C CA . THR A 1 107 ? -11.001 -1.253 23.752 1.00 93.88 107 THR A CA 1
ATOM 864 C C . THR A 1 107 ? -11.105 -0.907 25.234 1.00 93.88 107 THR A C 1
ATOM 866 O O . THR A 1 107 ? -12.198 -0.893 25.797 1.00 93.88 107 THR A O 1
ATOM 869 N N . ARG A 1 108 ? -9.987 -0.521 25.861 1.00 92.12 108 ARG A N 1
ATOM 870 C CA . ARG A 1 108 ? -9.961 -0.110 27.272 1.00 92.12 108 ARG A CA 1
ATOM 871 C C . ARG A 1 108 ? -10.853 1.106 27.531 1.00 92.12 108 ARG A C 1
ATOM 873 O O . ARG A 1 108 ? -11.599 1.115 28.506 1.00 92.12 108 ARG A O 1
ATOM 880 N N . LEU A 1 109 ? -10.803 2.110 26.656 1.00 91.44 109 LEU A N 1
ATOM 881 C CA . LEU A 1 109 ? -11.649 3.301 26.758 1.00 91.44 109 LEU A CA 1
ATOM 882 C C . LEU A 1 109 ? -13.133 2.967 26.593 1.00 91.44 109 LEU A C 1
ATOM 884 O O . LEU A 1 109 ? -13.943 3.442 27.387 1.00 91.44 109 LEU A O 1
ATOM 888 N N . LYS A 1 110 ? -13.495 2.125 25.618 1.00 90.00 110 LYS A N 1
ATOM 889 C CA . LYS A 1 110 ? -14.878 1.666 25.414 1.00 90.00 110 LYS A CA 1
ATOM 890 C C . LYS A 1 110 ? -15.419 0.960 26.659 1.00 90.00 110 LYS A C 1
ATOM 892 O O . LYS A 1 110 ? -16.500 1.313 27.129 1.00 90.00 110 LYS A O 1
ATOM 897 N N . SER A 1 111 ? -14.643 0.049 27.247 1.00 84.50 111 SER A N 1
ATOM 898 C CA . SER A 1 111 ? -15.027 -0.646 28.482 1.00 84.50 111 SER A CA 1
ATOM 899 C C . SER A 1 111 ? -15.193 0.318 29.658 1.00 84.50 111 SER A C 1
ATOM 901 O O . SER A 1 111 ? -16.228 0.300 30.325 1.00 84.50 111 SER A O 1
ATOM 903 N N . SER A 1 112 ? -14.233 1.221 29.882 1.00 82.62 112 SER A N 1
ATOM 904 C CA . SER A 1 112 ? -14.327 2.232 30.944 1.00 82.62 112 SER A CA 1
ATOM 905 C C . SER A 1 112 ? -15.536 3.154 30.773 1.00 82.62 112 SER A C 1
ATOM 907 O O . SER A 1 112 ? -16.193 3.496 31.755 1.00 82.62 112 SER A O 1
ATOM 909 N N . ASN A 1 113 ? -15.860 3.533 29.536 1.00 80.19 113 ASN A N 1
ATOM 910 C CA . ASN A 1 113 ? -16.994 4.405 29.252 1.00 80.19 113 ASN A CA 1
ATOM 911 C C . ASN A 1 113 ? -18.336 3.682 29.449 1.00 80.19 113 ASN A C 1
ATOM 913 O O . ASN A 1 113 ? -19.255 4.258 30.024 1.00 80.19 113 ASN A O 1
ATOM 917 N N . SER A 1 114 ? -18.432 2.403 29.064 1.00 76.31 114 SER A N 1
ATOM 918 C CA . SER A 1 114 ? -19.620 1.579 29.347 1.00 76.31 114 SER A CA 1
ATOM 919 C C . SER A 1 114 ? -19.880 1.452 30.852 1.00 76.31 114 SER A C 1
ATOM 921 O O . SER A 1 114 ? -20.998 1.654 31.312 1.00 76.31 114 SER A O 1
ATOM 923 N N . LYS A 1 115 ? -18.824 1.242 31.649 1.00 74.19 115 LYS A N 1
ATOM 924 C CA . LYS A 1 115 ? -18.923 1.158 33.110 1.00 74.19 115 LYS A CA 1
ATOM 925 C C . LYS A 1 115 ? -19.356 2.484 33.737 1.00 74.19 115 LYS A C 1
ATOM 927 O O . LYS A 1 115 ? -20.106 2.482 34.708 1.00 74.19 115 LYS A O 1
ATOM 932 N N . ARG A 1 116 ? -18.886 3.611 33.192 1.00 64.62 116 ARG A N 1
ATOM 933 C CA . ARG A 1 116 ? -19.246 4.948 33.679 1.00 64.62 116 ARG A CA 1
ATOM 934 C C . ARG A 1 116 ? -20.701 5.293 33.374 1.00 64.62 116 ARG A C 1
ATOM 936 O O . ARG A 1 116 ? -21.369 5.783 34.273 1.00 64.62 116 ARG A O 1
ATOM 943 N N . LYS A 1 117 ? -21.191 4.985 32.167 1.00 68.81 117 LYS A N 1
ATOM 944 C CA . LYS A 1 117 ? -22.611 5.146 31.810 1.00 68.81 117 LYS A CA 1
ATOM 945 C C . LYS A 1 117 ? -23.508 4.339 32.745 1.00 68.81 117 LYS A C 1
ATOM 947 O O . LYS A 1 117 ? -24.319 4.922 33.446 1.00 68.81 117 LYS A O 1
ATOM 952 N N . ASN A 1 118 ? -23.218 3.047 32.905 1.00 66.00 118 ASN A N 1
ATOM 953 C CA . ASN A 1 118 ? -23.996 2.179 33.791 1.00 66.00 118 ASN A CA 1
ATOM 954 C C . ASN A 1 118 ? -24.001 2.660 35.254 1.00 66.00 118 ASN A C 1
ATOM 956 O O . ASN A 1 118 ? -24.985 2.469 35.957 1.00 66.00 118 ASN A O 1
ATOM 960 N N . LYS A 1 119 ? -22.905 3.264 35.739 1.00 67.69 119 LYS A N 1
ATOM 961 C CA . LYS A 1 119 ? -22.865 3.821 37.098 1.00 67.69 119 LYS A CA 1
ATOM 962 C C . LYS A 1 119 ? -23.735 5.076 37.222 1.00 67.69 119 LYS A C 1
ATOM 964 O O . LYS A 1 119 ? -24.503 5.158 38.168 1.00 67.69 119 LYS A O 1
ATOM 969 N N . VAL A 1 120 ? -23.616 6.016 36.285 1.00 65.31 120 VAL A N 1
ATOM 970 C CA . VAL A 1 120 ? -24.383 7.275 36.298 1.00 65.31 120 VAL A CA 1
ATOM 971 C C . VAL A 1 120 ? -25.882 7.004 36.185 1.00 65.31 120 VAL A C 1
ATOM 973 O O . VAL A 1 120 ? -26.655 7.586 36.937 1.00 65.31 120 VAL A O 1
ATOM 976 N N . ASP A 1 121 ? -26.282 6.070 35.322 1.00 64.25 121 ASP A N 1
ATOM 977 C CA . ASP A 1 121 ? -27.691 5.715 35.141 1.00 64.25 121 ASP A CA 1
ATOM 978 C C . ASP A 1 121 ? -28.272 5.087 36.422 1.00 64.25 121 ASP A C 1
ATOM 980 O O . ASP A 1 121 ? -29.359 5.451 36.863 1.00 64.25 121 ASP A O 1
ATOM 984 N N . ASN A 1 122 ? -27.516 4.208 37.090 1.00 63.09 122 ASN A N 1
ATOM 985 C CA . ASN A 1 122 ? -27.939 3.612 38.360 1.00 63.09 122 ASN A CA 1
ATOM 986 C C . ASN A 1 122 ? -28.004 4.636 39.505 1.00 63.09 122 ASN A C 1
ATOM 988 O O . ASN A 1 122 ? -28.915 4.576 40.327 1.00 63.09 122 ASN A O 1
ATOM 992 N N . GLU A 1 123 ? -27.048 5.563 39.580 1.00 64.31 123 GLU A N 1
ATOM 993 C CA . GLU A 1 123 ? -26.991 6.603 40.619 1.00 64.31 123 GLU A CA 1
ATOM 994 C C . GLU A 1 123 ? -28.154 7.597 40.434 1.00 64.31 123 GLU A C 1
ATOM 996 O O . GLU A 1 123 ? -28.887 7.852 41.385 1.00 64.31 123 GLU A O 1
ATOM 1001 N N . SER A 1 124 ? -28.448 7.996 39.189 1.00 67.75 124 SER A N 1
ATOM 1002 C CA . SER A 1 124 ? -29.621 8.809 38.828 1.00 67.75 124 SER A CA 1
ATOM 1003 C C . SER A 1 124 ? -30.946 8.141 39.205 1.00 67.75 124 SER A C 1
ATOM 1005 O O . SER A 1 124 ? -31.795 8.777 39.821 1.00 67.75 124 SER A O 1
ATOM 1007 N N . ILE A 1 125 ? -31.133 6.856 38.874 1.00 68.00 125 ILE A N 1
ATOM 1008 C CA . ILE A 1 125 ? -32.363 6.117 39.221 1.00 68.00 125 ILE A CA 1
ATOM 1009 C C . ILE A 1 125 ? -32.516 6.001 40.745 1.00 68.00 125 ILE A C 1
ATOM 1011 O O . ILE A 1 125 ? -33.628 6.029 41.276 1.00 68.00 125 ILE A O 1
ATOM 1015 N N . THR A 1 126 ? -31.408 5.857 41.471 1.00 68.38 126 THR A N 1
ATOM 1016 C CA . THR A 1 126 ? -31.439 5.736 42.934 1.00 68.38 126 THR A CA 1
ATOM 1017 C C . THR A 1 126 ? -31.783 7.078 43.587 1.00 68.38 126 THR A C 1
ATOM 1019 O O . THR A 1 126 ? -32.632 7.121 44.475 1.00 68.38 126 THR A O 1
ATOM 1022 N N . GLU A 1 127 ? -31.188 8.176 43.119 1.00 68.12 127 GLU A N 1
ATOM 1023 C CA . GLU A 1 127 ? -31.463 9.531 43.614 1.00 68.12 127 GLU A CA 1
ATOM 1024 C C . GLU A 1 127 ? -32.898 9.983 43.310 1.00 68.12 127 GLU A C 1
ATOM 1026 O O . GLU A 1 127 ? -33.574 10.516 44.193 1.00 68.12 127 GLU A O 1
ATOM 1031 N N . GLU A 1 128 ? -33.407 9.697 42.109 1.00 66.88 128 GLU A N 1
ATOM 1032 C CA . GLU A 1 128 ? -34.782 10.018 41.713 1.00 66.88 128 GLU A CA 1
ATOM 1033 C C . GLU A 1 128 ? -35.813 9.282 42.587 1.00 66.88 128 GLU A C 1
ATOM 1035 O O . GLU A 1 128 ? -36.778 9.886 43.062 1.00 66.88 128 GLU A O 1
ATOM 1040 N N . ASN A 1 129 ? -35.568 8.006 42.907 1.00 69.00 129 ASN A N 1
ATOM 1041 C CA . ASN A 1 129 ? -36.429 7.235 43.809 1.00 69.00 129 ASN A CA 1
ATOM 1042 C C . ASN A 1 129 ? -36.396 7.746 45.261 1.00 69.00 129 ASN A C 1
ATOM 1044 O O . ASN A 1 129 ? -37.424 7.734 45.943 1.00 69.00 129 ASN A O 1
ATOM 1048 N N . ILE A 1 130 ? -35.245 8.210 45.759 1.00 75.44 130 ILE A N 1
ATOM 1049 C CA . ILE A 1 130 ? -35.134 8.785 47.112 1.00 75.44 130 ILE A CA 1
ATOM 1050 C C . ILE A 1 130 ? -35.892 10.121 47.194 1.00 75.44 130 ILE A C 1
ATOM 1052 O O . ILE A 1 130 ? -36.632 10.358 48.156 1.00 75.44 130 ILE A O 1
ATOM 1056 N N . LEU A 1 131 ? -35.766 10.974 46.175 1.00 75.25 131 LEU A N 1
ATOM 1057 C CA . LEU A 1 131 ? -36.504 12.238 46.069 1.00 75.25 131 LEU A CA 1
ATOM 1058 C C . LEU A 1 131 ? -38.019 12.012 45.965 1.00 75.25 131 LEU A C 1
ATOM 1060 O O . LEU A 1 131 ? -38.783 12.641 46.696 1.00 75.25 131 LEU A O 1
ATOM 1064 N N . ALA A 1 132 ? -38.463 11.073 45.127 1.00 72.12 132 ALA A N 1
ATOM 1065 C CA . ALA A 1 132 ? -39.882 10.742 44.993 1.00 72.12 132 ALA A CA 1
ATOM 1066 C C . ALA A 1 132 ? -40.486 10.237 46.317 1.00 72.12 132 ALA A C 1
ATOM 1068 O 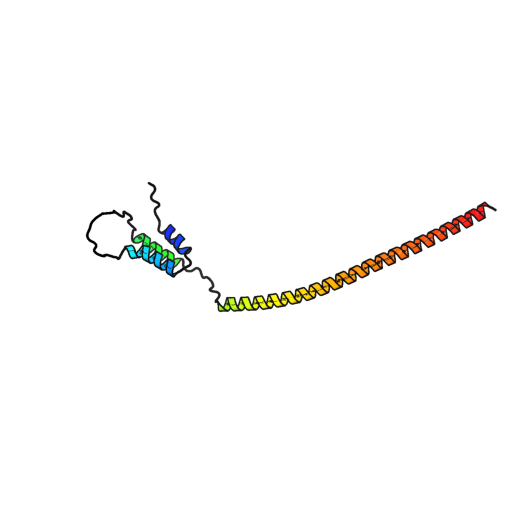O . ALA A 1 132 ? -41.575 10.659 46.715 1.00 72.12 132 ALA A O 1
ATOM 1069 N N . ASN A 1 133 ? -39.757 9.383 47.043 1.00 72.25 133 ASN A N 1
ATOM 1070 C CA . ASN A 1 133 ? -40.216 8.849 48.324 1.00 72.25 133 ASN A CA 1
ATOM 1071 C C . ASN A 1 133 ? -40.280 9.920 49.425 1.00 72.25 133 ASN A C 1
ATOM 1073 O O . ASN A 1 133 ? -41.253 9.956 50.177 1.00 72.25 133 ASN A O 1
ATOM 1077 N N . THR A 1 134 ? -39.299 10.823 49.502 1.00 73.75 134 THR A N 1
ATOM 1078 C CA . THR A 1 134 ? -39.288 11.907 50.504 1.00 73.75 134 THR A CA 1
ATOM 1079 C C . THR A 1 134 ? -40.397 12.936 50.262 1.00 73.75 134 THR A C 1
ATOM 1081 O O . THR A 1 134 ? -41.093 13.324 51.207 1.00 73.75 134 THR A O 1
ATOM 1084 N N . LEU A 1 135 ? -40.655 13.309 49.004 1.00 68.94 135 LEU A N 1
ATOM 1085 C CA . LEU A 1 135 ? -41.748 14.220 48.641 1.00 68.94 135 LEU A CA 1
ATOM 1086 C C . LEU A 1 135 ? -43.134 13.621 48.953 1.00 68.94 135 LEU A C 1
ATOM 1088 O O . LEU A 1 135 ? -44.037 14.315 49.429 1.00 68.94 135 LEU A O 1
ATOM 1092 N N . ASN A 1 136 ? -43.300 12.314 48.726 1.00 70.12 136 ASN A N 1
ATOM 1093 C CA . ASN A 1 136 ? -44.534 11.592 49.042 1.00 70.12 136 ASN A CA 1
ATOM 1094 C C . ASN A 1 136 ? -44.782 11.520 50.561 1.00 70.12 136 ASN A C 1
ATOM 1096 O O . ASN A 1 136 ? -45.910 11.670 51.027 1.00 70.12 136 ASN A O 1
ATOM 1100 N N . THR A 1 137 ? -43.731 11.355 51.369 1.00 71.44 137 THR A N 1
ATOM 1101 C CA . THR A 1 137 ? -43.878 11.396 52.832 1.00 71.44 137 THR A CA 1
ATOM 1102 C C . THR A 1 137 ? -44.218 12.791 53.358 1.00 71.44 137 THR A C 1
ATOM 1104 O O . THR A 1 137 ? -45.071 12.905 54.239 1.00 71.44 137 THR A O 1
ATOM 1107 N N . ASP A 1 138 ? -43.629 13.856 52.801 1.00 72.81 138 ASP A N 1
ATOM 1108 C CA . ASP A 1 138 ? -43.908 15.237 53.228 1.00 72.81 138 ASP A CA 1
ATOM 1109 C C . ASP A 1 138 ? -45.349 15.652 52.891 1.00 72.81 138 ASP A C 1
ATOM 1111 O O . ASP A 1 138 ? -46.072 16.195 53.728 1.00 72.81 138 ASP A O 1
ATOM 1115 N N . THR A 1 139 ? -45.817 15.309 51.689 1.00 72.00 139 THR A N 1
ATOM 1116 C CA . THR A 1 139 ? -47.208 15.555 51.277 1.00 72.00 139 THR A CA 1
ATOM 1117 C C . THR A 1 139 ? -48.197 14.765 52.127 1.00 72.00 139 THR A C 1
ATOM 1119 O O . THR A 1 139 ? -49.157 15.344 52.634 1.00 72.00 139 THR A O 1
ATOM 1122 N N . LYS A 1 140 ? -47.946 13.474 52.377 1.00 75.75 140 LYS A N 1
ATOM 1123 C CA . LYS A 1 140 ? -48.800 12.649 53.245 1.00 75.75 140 LYS A CA 1
ATOM 1124 C C . LYS A 1 140 ? -48.889 13.202 54.672 1.00 75.75 140 LYS A C 1
ATOM 1126 O O . LYS A 1 140 ? -49.972 13.219 55.252 1.00 75.75 140 LYS A O 1
ATOM 1131 N N . THR A 1 141 ? -47.779 13.706 55.208 1.00 73.19 141 THR A N 1
ATOM 1132 C CA . THR A 1 141 ? -47.728 14.315 56.547 1.00 73.19 141 THR A CA 1
ATOM 1133 C C . THR A 1 141 ? -48.494 15.640 56.587 1.00 73.19 141 THR A C 1
ATOM 1135 O O . THR A 1 141 ? -49.282 15.863 57.504 1.00 73.19 141 THR A O 1
ATOM 1138 N N . LYS A 1 142 ? -48.355 16.485 55.556 1.00 73.81 142 LYS A N 1
ATOM 1139 C CA . LYS A 1 142 ? -49.127 17.734 55.416 1.00 73.81 142 LYS A CA 1
ATOM 1140 C C . LYS A 1 142 ? -50.631 17.496 55.312 1.00 73.81 142 LYS A C 1
ATOM 1142 O O . LYS A 1 142 ? -51.393 18.182 55.988 1.00 73.81 142 LYS A O 1
ATOM 1147 N N . TYR A 1 143 ? -51.066 16.525 54.508 1.00 75.94 143 TYR A N 1
ATOM 1148 C CA . TYR A 1 143 ? -52.487 16.179 54.408 1.00 75.94 143 TYR A CA 1
ATOM 1149 C C . TYR A 1 143 ? -53.033 15.609 55.720 1.00 75.94 143 TYR A C 1
ATOM 1151 O O . TYR A 1 143 ? -54.154 15.940 56.096 1.00 75.94 143 TYR A O 1
ATOM 1159 N N . SER A 1 144 ? -52.238 14.809 56.439 1.00 75.12 144 SER A N 1
ATOM 1160 C CA . SER A 1 144 ? -52.611 14.297 57.761 1.00 75.12 144 SER A CA 1
ATOM 1161 C C . SER A 1 144 ? -52.856 15.433 58.757 1.00 75.12 144 SER A C 1
ATOM 1163 O O . SER A 1 144 ? -53.922 15.484 59.359 1.00 75.12 144 SER A O 1
ATOM 1165 N N . LEU A 1 145 ? -51.916 16.378 58.872 1.00 76.38 145 LEU A N 1
ATOM 1166 C CA . LEU A 1 145 ? -52.037 17.554 59.745 1.00 76.38 145 LEU A CA 1
ATOM 1167 C C . LEU A 1 145 ? -53.236 18.435 59.373 1.00 76.38 145 LEU A C 1
ATOM 1169 O O . LEU A 1 145 ? -53.944 18.929 60.245 1.00 76.38 145 LEU A O 1
ATOM 1173 N N . PHE A 1 146 ? -53.488 18.619 58.076 1.00 74.44 146 PHE A N 1
ATOM 1174 C CA . PHE A 1 146 ? -54.627 19.406 57.606 1.00 74.44 146 PHE A CA 1
ATOM 1175 C C . PHE A 1 146 ? -55.971 18.762 57.977 1.00 74.44 146 PHE A C 1
ATOM 1177 O O . PHE A 1 146 ? -56.883 19.458 58.418 1.00 74.44 146 PHE A O 1
ATOM 1184 N N . LEU A 1 147 ? -56.093 17.439 57.835 1.00 78.38 147 LEU A N 1
ATOM 1185 C CA . LEU A 1 147 ? -57.294 16.699 58.236 1.00 78.38 147 LEU A CA 1
ATOM 1186 C C . LEU A 1 147 ? -57.509 16.727 59.755 1.00 78.38 147 LEU A C 1
ATOM 1188 O O . LEU A 1 147 ? -58.649 16.823 60.200 1.00 78.38 147 LEU A O 1
ATOM 1192 N N . GLU A 1 148 ? -56.431 16.681 60.537 1.00 77.38 148 GLU A N 1
ATOM 1193 C CA . GLU A 1 148 ? -56.477 16.756 62.001 1.00 77.38 148 GLU A CA 1
ATOM 1194 C C . GLU A 1 148 ? -56.989 18.121 62.488 1.00 77.38 148 GLU A C 1
ATOM 1196 O O . GLU A 1 148 ? -57.804 18.185 63.403 1.00 77.38 148 GLU A O 1
ATOM 1201 N N . ILE A 1 149 ? -56.584 19.209 61.821 1.00 80.12 149 ILE A N 1
ATOM 1202 C CA . ILE A 1 149 ? -57.063 20.572 62.105 1.00 80.12 149 ILE A CA 1
ATOM 1203 C C . ILE A 1 149 ? -58.531 20.760 61.695 1.00 80.12 149 ILE A C 1
ATOM 1205 O O . ILE A 1 149 ? -59.261 21.471 62.374 1.00 80.12 149 ILE A O 1
ATOM 1209 N N . LEU A 1 150 ? -58.978 20.145 60.595 1.00 78.81 150 LEU A N 1
ATOM 1210 C CA . LEU A 1 150 ? -60.350 20.300 60.086 1.00 78.81 150 LEU A CA 1
ATOM 1211 C C . LEU A 1 150 ? -61.405 19.549 60.927 1.00 78.81 150 LEU A C 1
ATOM 1213 O O . LEU A 1 150 ? -62.596 19.820 60.801 1.00 78.81 150 LEU A O 1
ATOM 1217 N N . MET A 1 151 ? -60.974 18.570 61.726 1.00 76.50 151 MET A N 1
ATOM 1218 C CA . MET A 1 151 ? -61.829 17.710 62.558 1.00 76.50 151 MET A CA 1
ATOM 1219 C C . MET A 1 151 ? -61.985 18.210 64.009 1.00 76.50 151 MET A C 1
ATOM 1221 O O . MET A 1 151 ? -62.695 17.568 64.786 1.00 76.50 151 MET A O 1
ATOM 1225 N N . LEU A 1 152 ? -61.319 19.315 64.370 1.00 65.00 152 LEU A N 1
ATOM 1226 C CA . LEU A 1 152 ? -61.421 20.029 65.653 1.00 65.00 152 LEU A CA 1
ATOM 1227 C C . LEU A 1 152 ? -62.452 21.161 65.573 1.00 65.00 152 LEU A C 1
ATOM 1229 O O . LEU A 1 152 ? -63.185 21.337 66.573 1.00 65.00 152 LEU A O 1
#

Secondary structure (DSSP, 8-state):
-------HHHHHHHHHH---HHHHHHHHHHHHHTTS------------------HHHHHHHHHHHHHT---------HHHHHHHHHHHHHHHHHHHHHHHHHHHHHHHHHHHHHHHHHHHHHHHHHHHHHHHHHHHHHHHHHHHHHHHHHT-

Organism: Solanum commersonii (NCBI:txid4109)

pLDDT: mean 70.98, std 17.06, range [37.56, 98.12]

Sequence (152 aa):
MNMFTITADNVIELLKEVTDNTLREKIIQLVTGKTSSSTSIPSDKKVKDDFNYSPLLLVQVHNRLSSKQTMVIQDTSFDDLKGEIEHLKEEIKFLKQNHIIYDHRLTRLKSSNSKRKNKVDNESITEENILANTLNTDTKTKYSLFLEILML

Radius of gyration: 46.53 Å; chains: 1; bounding box: 84×33×130 Å

Foldseek 3Di:
DPDPPCALVNVLVVLVVDPDPVVSVVVLCVVVVVVDDPDDDDDDDDPPPPPPPDVVRNVVSVVVNVVPPPPPPVCCDPVNVVVVVVVVVVVVVVVVVVVVVVVVVVVVVVVVVVVVVVVVVVVVVVVVVVVVVVVVVVVVVVVVVVVVVVVD